Protein AF-A0AAU6SK62-F1 (afdb_monomer)

Nearest PDB structures (foldseek):
  4erc-assembly1_A  TM=6.115E-01  e=2.214E+00  Homo sapiens
  7y4b-assembly2_B  TM=3.368E-01  e=3.299E+00  Homo sapiens

Mean predicted aligned error: 12.76 Å

Sequence (145 aa):
MYTDGGQGGWSKQQGNTPIEPLIAAGCNLVIVTHLNDGSLWSRHDYPETTILEIRPQQSISRHHGTFGGVKNVLGFNRENITSWIQQGYDDTKICFEKVMKLNQSVQELSQAHQLLVSGEATAVAAEKMLEQSMSRLRSFKKLDL

Structure (mmCIF, N/CA/C/O backbone):
data_AF-A0AAU6SK62-F1
#
_entry.id   AF-A0AAU6SK62-F1
#
l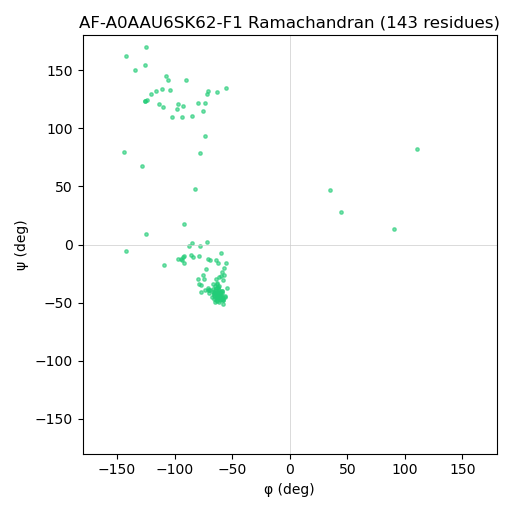oop_
_atom_site.group_PDB
_atom_site.id
_atom_site.type_symbol
_atom_site.label_atom_id
_atom_site.label_alt_id
_atom_site.label_comp_id
_atom_site.label_asym_id
_atom_site.label_entity_id
_atom_site.label_seq_id
_atom_site.pdbx_PDB_ins_code
_atom_site.Cartn_x
_atom_site.Cartn_y
_atom_site.Cartn_z
_atom_site.occupancy
_atom_site.B_iso_or_equiv
_atom_site.auth_seq_id
_atom_site.auth_comp_id
_atom_site.auth_asym_id
_atom_site.auth_atom_id
_atom_site.pdbx_PDB_model_num
ATOM 1 N N . MET A 1 1 ? 11.046 -20.944 -27.356 1.00 52.91 1 MET A N 1
ATOM 2 C CA . MET A 1 1 ? 11.832 -19.695 -27.273 1.00 52.91 1 MET A CA 1
ATOM 3 C C . MET A 1 1 ? 11.214 -18.867 -26.160 1.00 52.91 1 MET A C 1
ATOM 5 O O . MET A 1 1 ? 10.014 -18.642 -26.225 1.00 52.91 1 MET A O 1
ATOM 9 N N . TYR A 1 2 ? 11.977 -18.514 -25.126 1.00 65.69 2 TYR A N 1
ATOM 10 C CA . TYR A 1 2 ? 11.511 -17.665 -24.023 1.00 65.69 2 TYR A CA 1
ATOM 11 C C . TYR A 1 2 ? 12.100 -16.266 -24.217 1.00 65.69 2 TYR A C 1
ATOM 13 O O . TYR A 1 2 ? 13.282 -16.146 -24.533 1.00 65.69 2 TYR A O 1
ATOM 21 N N . THR A 1 3 ? 11.271 -15.236 -24.083 1.00 60.75 3 THR A N 1
ATOM 22 C CA . THR A 1 3 ? 11.662 -13.820 -24.134 1.00 60.75 3 THR A CA 1
ATOM 23 C C . THR A 1 3 ? 11.186 -13.133 -22.855 1.00 60.75 3 THR A C 1
ATOM 25 O O . THR A 1 3 ? 10.450 -13.736 -22.073 1.00 60.75 3 THR A O 1
ATOM 28 N N . ASP A 1 4 ? 11.624 -11.898 -22.634 1.00 63.44 4 ASP A N 1
ATOM 29 C CA . ASP A 1 4 ? 11.224 -11.093 -21.483 1.00 63.44 4 ASP A CA 1
ATOM 30 C C . ASP A 1 4 ? 9.692 -10.964 -21.384 1.00 63.44 4 ASP A C 1
ATOM 32 O O . ASP A 1 4 ? 9.005 -10.689 -22.375 1.00 63.44 4 ASP A O 1
ATOM 36 N N . GLY A 1 5 ? 9.164 -11.151 -20.170 1.00 57.84 5 GLY A N 1
ATOM 37 C CA . GLY A 1 5 ? 7.733 -11.110 -19.873 1.00 57.84 5 GLY A CA 1
ATOM 38 C C . GLY A 1 5 ? 7.099 -9.774 -20.253 1.00 57.84 5 GLY A C 1
ATOM 39 O O . GLY A 1 5 ? 5.964 -9.757 -20.722 1.00 57.84 5 GLY A O 1
ATOM 40 N N . GLY A 1 6 ? 7.864 -8.679 -20.184 1.00 55.25 6 GLY A N 1
ATOM 41 C CA . GLY A 1 6 ? 7.439 -7.333 -20.577 1.00 55.25 6 GLY A CA 1
ATOM 42 C C . GLY A 1 6 ? 7.074 -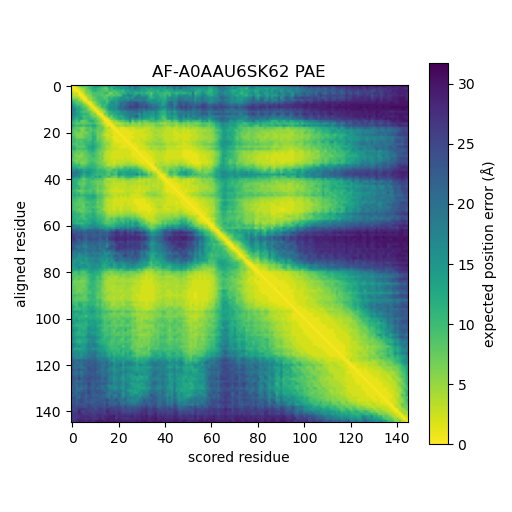7.149 -22.053 1.00 55.25 6 GLY A C 1
ATOM 43 O O . GLY A 1 6 ? 6.409 -6.173 -22.404 1.00 55.25 6 GLY A O 1
ATOM 44 N N . GLN A 1 7 ? 7.469 -8.081 -22.928 1.00 51.44 7 GLN A N 1
ATOM 45 C CA . GLN A 1 7 ? 7.151 -8.055 -24.362 1.00 51.44 7 GLN A CA 1
ATOM 46 C C . GLN A 1 7 ? 5.859 -8.816 -24.713 1.00 51.44 7 GLN A C 1
ATOM 48 O O . GLN A 1 7 ? 5.364 -8.712 -25.838 1.00 51.44 7 GLN A O 1
ATOM 53 N N . GLY A 1 8 ? 5.291 -9.570 -23.767 1.00 45.19 8 GLY A N 1
ATOM 54 C CA . GLY A 1 8 ? 4.043 -10.310 -23.941 1.00 45.19 8 GLY A CA 1
ATOM 55 C C . GLY A 1 8 ? 2.814 -9.442 -23.665 1.00 45.19 8 GLY A C 1
ATOM 56 O O . GLY A 1 8 ? 2.542 -9.088 -22.521 1.00 45.19 8 GLY A O 1
ATOM 57 N N . GLY A 1 9 ? 2.045 -9.127 -24.713 1.00 50.88 9 GLY A N 1
ATOM 58 C CA . GLY A 1 9 ? 0.745 -8.448 -24.614 1.00 50.88 9 GLY A CA 1
ATOM 59 C C . GLY A 1 9 ? 0.759 -7.012 -25.143 1.00 50.88 9 GLY A C 1
ATOM 60 O O . GLY A 1 9 ? 0.814 -6.052 -24.375 1.00 50.88 9 GLY A O 1
ATOM 61 N N . TRP A 1 10 ? 0.631 -6.866 -26.468 1.00 43.16 10 TRP A N 1
ATOM 62 C CA . TRP A 1 10 ? 0.642 -5.590 -27.207 1.00 43.16 10 TRP A CA 1
ATOM 63 C C . TRP A 1 10 ? -0.450 -4.578 -26.811 1.00 43.16 10 TRP A C 1
ATOM 65 O O . TRP A 1 10 ? -0.404 -3.439 -27.260 1.00 43.16 10 TRP A O 1
ATOM 75 N N . SER A 1 11 ? -1.415 -4.952 -25.964 1.00 50.50 11 SER A N 1
ATOM 76 C CA . SER A 1 11 ? -2.522 -4.067 -25.578 1.00 50.50 11 SER A CA 1
ATOM 77 C C . SER A 1 11 ? -2.471 -3.552 -24.135 1.00 50.50 11 SER A C 1
ATOM 79 O O . SER A 1 11 ? -3.179 -2.588 -23.856 1.00 50.50 11 SER A O 1
ATOM 81 N N . LYS A 1 12 ? -1.702 -4.161 -23.213 1.00 52.41 12 LYS A N 1
ATOM 82 C CA . LYS A 1 12 ? -1.749 -3.778 -21.780 1.00 52.41 12 LYS A CA 1
ATOM 83 C C . LYS A 1 12 ? -0.420 -3.790 -21.007 1.00 52.41 12 LYS A C 1
ATOM 85 O O . LYS A 1 12 ? -0.428 -3.382 -19.854 1.00 52.41 12 LYS A O 1
ATOM 90 N N . GLN A 1 13 ? 0.710 -4.244 -21.570 1.00 52.12 13 GLN A N 1
ATOM 91 C CA . GLN A 1 13 ? 1.980 -4.410 -20.820 1.00 52.12 13 GLN A CA 1
ATOM 92 C C . GLN A 1 13 ? 1.827 -5.077 -19.428 1.00 52.12 13 GLN A C 1
ATOM 94 O O . GLN A 1 13 ? 2.650 -4.866 -18.537 1.00 52.12 13 GLN A O 1
ATOM 99 N N . GLN A 1 14 ? 0.811 -5.933 -19.234 1.00 51.59 14 GLN A N 1
ATOM 100 C CA . GLN A 1 14 ? 0.634 -6.730 -18.008 1.00 51.59 14 GLN A CA 1
ATOM 101 C C . GLN A 1 14 ? 1.858 -7.616 -17.718 1.00 51.59 14 GLN A C 1
ATOM 103 O O . GLN A 1 14 ? 2.094 -7.993 -16.575 1.00 51.59 14 GLN A O 1
ATOM 108 N N . GLY A 1 15 ? 2.689 -7.878 -18.731 1.00 52.06 15 GLY A N 1
ATOM 109 C CA . GLY A 1 15 ? 3.983 -8.534 -18.590 1.00 52.06 15 GLY A CA 1
ATOM 110 C C . GLY A 1 15 ? 4.974 -7.858 -17.632 1.00 52.06 15 GLY A C 1
ATOM 111 O O . GLY A 1 15 ? 5.801 -8.550 -17.048 1.00 52.06 15 GLY A O 1
ATOM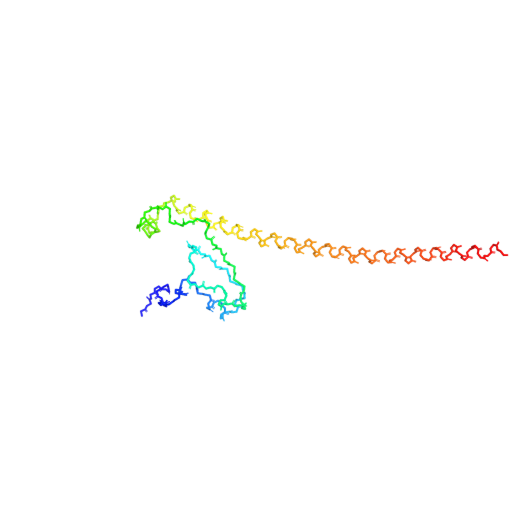 112 N N . ASN A 1 16 ? 4.872 -6.538 -17.420 1.00 64.19 16 ASN A N 1
ATOM 113 C CA . ASN A 1 16 ? 5.733 -5.784 -16.492 1.00 64.19 16 ASN A CA 1
ATOM 114 C C . ASN A 1 16 ? 5.142 -5.648 -15.080 1.00 64.19 16 ASN A C 1
ATOM 116 O O . ASN A 1 16 ? 5.818 -5.189 -14.160 1.00 64.19 16 ASN A O 1
ATOM 120 N N . THR A 1 17 ? 3.873 -6.006 -14.890 1.00 68.69 17 THR A N 1
ATOM 121 C CA . THR A 1 17 ? 3.217 -5.987 -13.578 1.00 68.69 17 THR A CA 1
ATOM 122 C C . THR A 1 17 ? 2.258 -7.177 -13.494 1.00 68.69 17 THR A C 1
ATOM 124 O O . THR A 1 17 ? 1.057 -7.021 -13.724 1.00 68.69 17 THR A O 1
ATOM 127 N N . PRO A 1 18 ? 2.774 -8.389 -13.210 1.00 73.56 18 PRO A N 1
ATOM 128 C CA . PRO A 1 18 ? 1.984 -9.614 -13.242 1.00 73.56 18 PRO A CA 1
ATOM 129 C C . PRO A 1 18 ? 1.123 -9.741 -11.976 1.00 73.56 18 PRO A C 1
ATOM 131 O O . PRO A 1 18 ? 1.454 -10.476 -11.049 1.00 73.56 18 PRO A O 1
ATOM 134 N N . ILE A 1 19 ? 0.007 -9.015 -11.934 1.00 83.00 19 ILE A N 1
ATOM 135 C CA . ILE A 1 19 ? -0.941 -9.038 -10.807 1.00 83.00 19 ILE A CA 1
ATOM 136 C C . ILE A 1 19 ? -1.805 -10.302 -10.849 1.00 83.00 19 ILE A C 1
ATOM 138 O O . ILE A 1 19 ? -2.015 -10.938 -9.819 1.00 83.00 19 ILE A O 1
ATOM 142 N N . GLU A 1 20 ? -2.257 -10.706 -12.039 1.00 84.25 20 GLU A N 1
ATOM 143 C CA . GLU A 1 20 ? -3.145 -11.864 -12.220 1.00 84.25 20 GLU A CA 1
ATOM 144 C C . GLU A 1 20 ? -2.576 -13.171 -11.632 1.00 84.25 20 GLU A C 1
ATOM 146 O O . GLU A 1 20 ? -3.313 -13.851 -10.916 1.00 84.25 20 GLU A O 1
ATOM 151 N N . PRO A 1 21 ? -1.285 -13.525 -11.819 1.00 86.06 21 PRO A N 1
ATOM 152 C CA . PRO A 1 21 ? -0.720 -14.719 -11.191 1.00 86.06 21 PRO A CA 1
ATOM 153 C C . PRO A 1 21 ? -0.699 -14.664 -9.659 1.00 86.06 21 PRO A C 1
ATOM 155 O O . PRO A 1 21 ? -0.863 -15.697 -9.016 1.00 86.06 21 PRO A O 1
ATOM 158 N N . LEU A 1 22 ? -0.517 -13.478 -9.063 1.00 87.00 22 LEU A N 1
ATOM 159 C CA . LEU A 1 22 ? -0.535 -13.310 -7.605 1.00 87.00 22 LEU A CA 1
ATOM 160 C C . LEU A 1 22 ? -1.951 -13.496 -7.050 1.00 87.00 22 LEU A C 1
ATOM 162 O O . LEU A 1 22 ? 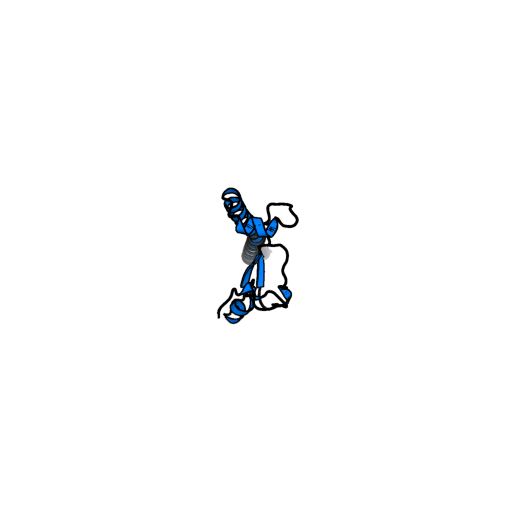-2.138 -14.182 -6.048 1.00 87.00 22 LEU A O 1
ATOM 166 N N . ILE A 1 23 ? -2.957 -12.953 -7.739 1.00 87.38 23 ILE A N 1
ATOM 167 C CA . ILE A 1 23 ? -4.367 -13.160 -7.385 1.00 87.38 23 ILE A CA 1
ATOM 168 C C . ILE A 1 23 ? -4.734 -14.642 -7.519 1.00 87.38 23 ILE A C 1
ATOM 170 O O . ILE A 1 23 ? -5.339 -15.211 -6.613 1.00 87.38 23 ILE A O 1
ATOM 174 N N . ALA A 1 24 ? -4.315 -15.299 -8.606 1.00 87.81 24 ALA A N 1
ATOM 175 C CA . ALA A 1 24 ? -4.539 -16.731 -8.809 1.00 87.81 24 ALA A CA 1
ATOM 176 C C . ALA A 1 24 ? -3.862 -17.600 -7.731 1.00 87.81 24 ALA A C 1
ATOM 178 O O . ALA A 1 24 ? -4.364 -18.674 -7.406 1.00 87.81 24 ALA A O 1
ATOM 179 N N . ALA A 1 25 ? -2.759 -17.126 -7.144 1.00 89.75 25 ALA A N 1
ATOM 180 C CA . ALA A 1 25 ? -2.096 -17.759 -6.004 1.00 89.75 25 ALA A CA 1
ATOM 181 C C . ALA A 1 25 ? -2.793 -17.496 -4.650 1.00 89.75 25 ALA A C 1
ATOM 183 O O . ALA A 1 25 ? -2.343 -18.007 -3.625 1.00 89.75 25 ALA A O 1
ATOM 184 N N . GLY A 1 26 ? -3.885 -16.725 -4.627 1.00 90.12 26 GLY A N 1
ATOM 185 C CA . GLY A 1 26 ? -4.666 -16.421 -3.427 1.00 90.12 26 GLY A CA 1
ATOM 186 C C . GLY A 1 26 ? -4.228 -15.159 -2.677 1.00 90.12 26 GLY A C 1
ATOM 187 O O . GLY A 1 26 ? -4.651 -14.956 -1.539 1.00 90.12 26 GLY A O 1
ATOM 188 N N . CYS A 1 27 ? -3.390 -14.302 -3.271 1.00 88.75 27 CYS A N 1
ATOM 189 C CA . CYS A 1 27 ? -3.025 -13.026 -2.658 1.00 88.75 27 CYS A CA 1
ATOM 190 C C . CYS A 1 27 ? -4.192 -12.028 -2.736 1.00 88.75 27 CYS A C 1
ATOM 192 O O . CYS A 1 27 ? -4.636 -11.667 -3.822 1.00 88.75 27 CYS A O 1
ATOM 194 N N . ASN A 1 28 ? -4.644 -11.534 -1.580 1.00 90.38 28 ASN A N 1
ATOM 195 C CA . ASN A 1 28 ? -5.669 -10.488 -1.464 1.00 90.38 28 ASN A CA 1
ATOM 196 C C . ASN A 1 28 ? -5.084 -9.074 -1.273 1.00 90.38 28 ASN A C 1
ATOM 198 O O . ASN A 1 28 ? -5.809 -8.086 -1.392 1.00 90.38 28 ASN A O 1
ATOM 202 N N . LEU A 1 29 ? -3.784 -8.981 -0.979 1.00 91.00 29 LEU A N 1
ATOM 203 C CA . LEU A 1 29 ? -3.004 -7.751 -0.891 1.00 91.00 29 LEU A CA 1
ATOM 204 C C . LEU A 1 29 ? -1.815 -7.849 -1.848 1.00 91.00 29 LEU A C 1
ATOM 206 O O . LEU A 1 29 ? -1.006 -8.771 -1.745 1.00 91.00 29 LEU A O 1
ATOM 210 N N . VAL A 1 30 ? -1.690 -6.874 -2.744 1.00 91.31 30 VAL A N 1
ATOM 211 C CA . VAL A 1 30 ? -0.575 -6.765 -3.689 1.00 91.31 30 VAL A CA 1
ATOM 212 C C . VAL A 1 30 ? 0.055 -5.384 -3.551 1.00 91.31 30 VAL A C 1
ATOM 214 O O . VAL A 1 30 ? -0.617 -4.363 -3.692 1.00 91.31 30 VAL A O 1
ATOM 217 N N . ILE A 1 31 ? 1.357 -5.346 -3.270 1.00 90.81 31 ILE A N 1
ATOM 218 C CA . ILE A 1 31 ? 2.138 -4.106 -3.237 1.00 90.81 31 ILE A CA 1
ATOM 219 C C . ILE A 1 31 ? 2.841 -3.973 -4.583 1.00 90.81 31 ILE A C 1
ATOM 221 O O . ILE A 1 31 ? 3.613 -4.852 -4.965 1.00 90.81 31 ILE A O 1
ATOM 225 N N . VAL A 1 32 ? 2.576 -2.884 -5.299 1.00 89.75 32 VAL A N 1
ATOM 226 C CA . VAL A 1 32 ? 3.161 -2.624 -6.614 1.00 89.75 32 VAL A CA 1
ATOM 227 C C . VAL A 1 32 ? 4.086 -1.422 -6.540 1.00 89.75 32 VAL A C 1
ATOM 229 O O . VAL A 1 32 ? 3.649 -0.318 -6.228 1.00 89.75 32 VAL A O 1
ATOM 232 N N . THR A 1 33 ? 5.358 -1.623 -6.876 1.00 88.06 33 THR A N 1
ATOM 233 C CA . THR A 1 33 ? 6.334 -0.535 -7.001 1.00 88.06 33 THR A CA 1
ATOM 234 C C . THR A 1 33 ? 6.477 -0.137 -8.461 1.00 88.06 33 THR A C 1
ATOM 236 O O . THR A 1 33 ? 6.923 -0.930 -9.290 1.00 88.06 33 THR A O 1
ATOM 239 N N . HIS A 1 34 ? 6.118 1.103 -8.776 1.00 85.38 34 HIS A N 1
ATOM 240 C CA . HIS A 1 34 ? 6.247 1.659 -10.115 1.00 85.38 34 HIS A CA 1
ATOM 241 C C . HIS A 1 34 ? 7.606 2.341 -10.294 1.00 85.38 34 HIS A C 1
ATOM 243 O O . HIS A 1 34 ? 8.103 3.026 -9.403 1.00 85.38 34 HIS A O 1
ATOM 249 N N . LEU A 1 35 ? 8.201 2.189 -11.477 1.00 79.81 35 LEU A N 1
ATOM 250 C CA . LEU A 1 35 ? 9.452 2.866 -11.850 1.00 79.81 35 LEU A CA 1
ATOM 251 C C . LEU A 1 35 ? 9.209 4.183 -12.609 1.00 79.81 35 LEU A C 1
ATOM 253 O O . LEU A 1 35 ? 10.114 4.995 -12.795 1.00 79.81 35 LEU A O 1
ATOM 257 N N . ASN A 1 36 ? 7.975 4.414 -13.047 1.00 75.31 36 ASN A N 1
ATOM 258 C CA . ASN A 1 36 ? 7.502 5.638 -13.678 1.00 75.31 36 ASN A CA 1
ATOM 259 C C . ASN A 1 36 ? 6.072 5.939 -13.199 1.00 75.31 36 ASN A C 1
ATOM 261 O O . ASN A 1 36 ? 5.384 5.065 -12.685 1.00 75.31 36 ASN A O 1
ATOM 265 N N . ASP A 1 37 ? 5.608 7.176 -13.366 1.00 68.69 37 ASP A N 1
ATOM 266 C CA . ASP A 1 37 ? 4.241 7.537 -12.957 1.00 68.69 37 ASP A CA 1
ATOM 267 C C . ASP A 1 37 ? 3.165 7.085 -13.974 1.00 68.69 37 ASP A C 1
ATOM 269 O O . ASP A 1 37 ? 1.964 7.085 -13.709 1.00 68.69 37 ASP A O 1
ATOM 273 N N . GLY A 1 38 ? 3.583 6.625 -15.155 1.00 65.75 38 GLY A N 1
ATOM 274 C CA . GLY A 1 38 ? 2.680 6.021 -16.129 1.00 65.75 38 GLY A CA 1
ATOM 275 C C . GLY A 1 38 ? 2.370 4.567 -15.777 1.00 65.75 38 GLY A C 1
ATOM 276 O O . GLY A 1 38 ? 3.273 3.742 -15.749 1.00 65.75 38 GLY A O 1
ATOM 277 N N . SER A 1 39 ? 1.094 4.226 -15.591 1.00 67.44 39 SER A N 1
ATOM 278 C CA . SER A 1 39 ? 0.642 2.829 -15.575 1.00 67.44 39 SER A CA 1
ATOM 279 C C . SER A 1 39 ? -0.306 2.580 -16.743 1.00 67.44 39 SER A C 1
ATOM 281 O O . SER A 1 39 ? -1.229 3.360 -16.964 1.00 67.44 39 SER A O 1
ATOM 283 N N . LEU A 1 40 ? -0.079 1.495 -17.489 1.00 70.19 40 LEU A N 1
ATOM 284 C CA . LEU A 1 40 ? -0.948 1.051 -18.589 1.00 70.19 40 LEU A CA 1
ATOM 285 C C . LEU A 1 40 ? -2.092 0.136 -18.116 1.00 70.19 40 LEU A C 1
ATOM 287 O O . LEU A 1 40 ? -2.915 -0.291 -18.924 1.00 70.19 40 LEU A O 1
ATOM 291 N N . TRP A 1 41 ? -2.151 -0.153 -16.815 1.00 78.31 41 TRP A N 1
ATOM 292 C CA . TRP A 1 41 ? -3.209 -0.925 -16.169 1.00 78.31 41 TRP A CA 1
ATOM 293 C C . TRP A 1 41 ? -3.810 -0.130 -15.004 1.00 78.31 41 TRP A C 1
ATOM 295 O O . TRP A 1 41 ? -3.153 0.742 -14.422 1.00 78.31 41 TRP A O 1
ATOM 305 N N . SER A 1 42 ? -5.065 -0.431 -14.668 1.00 82.06 42 SER A N 1
ATOM 306 C CA . SER A 1 42 ? -5.802 0.233 -13.595 1.00 82.06 42 SER A CA 1
ATOM 307 C C . SER A 1 42 ? -6.017 -0.727 -12.434 1.00 82.06 42 SER A C 1
ATOM 309 O O . SER A 1 42 ? -6.490 -1.843 -12.630 1.00 82.06 42 SER A O 1
ATOM 311 N N . ARG A 1 43 ? -5.768 -0.282 -11.196 1.00 84.25 43 ARG A N 1
ATOM 312 C CA . ARG A 1 43 ? -6.137 -1.064 -10.002 1.00 84.25 43 ARG A CA 1
ATOM 313 C C . ARG A 1 43 ? -7.632 -1.374 -9.912 1.00 84.25 43 ARG A C 1
ATOM 315 O O . ARG A 1 43 ? -8.011 -2.348 -9.279 1.00 84.25 43 ARG A O 1
ATOM 322 N N . HIS A 1 44 ? -8.473 -0.570 -10.566 1.00 85.88 44 HIS A N 1
ATOM 323 C CA . HIS A 1 44 ? -9.921 -0.785 -10.606 1.00 85.88 44 HIS A CA 1
ATOM 324 C C . HIS A 1 44 ? -10.313 -2.017 -11.433 1.00 85.88 44 HIS A C 1
ATOM 326 O O . HIS A 1 44 ? -11.444 -2.475 -11.317 1.00 85.88 44 HIS A O 1
ATOM 332 N N . ASP A 1 45 ? -9.384 -2.573 -12.218 1.00 86.62 45 ASP A N 1
ATOM 333 C CA . ASP A 1 45 ? -9.585 -3.840 -12.925 1.00 86.62 45 ASP A CA 1
ATOM 334 C C . ASP A 1 45 ? -9.596 -5.043 -11.950 1.00 86.62 45 ASP A C 1
ATOM 336 O O . ASP A 1 45 ? -10.022 -6.132 -12.329 1.00 86.62 45 ASP A O 1
ATOM 340 N N . TYR A 1 46 ? -9.177 -4.850 -10.688 1.00 87.94 46 TYR A N 1
ATOM 341 C CA . TYR A 1 46 ? -9.086 -5.886 -9.649 1.00 87.94 46 TYR A CA 1
ATOM 342 C C . TYR A 1 46 ? -9.814 -5.466 -8.350 1.00 87.94 46 TYR A C 1
ATOM 344 O O . TYR A 1 46 ? -9.171 -5.242 -7.324 1.00 87.94 46 TYR A O 1
ATOM 352 N N . PRO A 1 47 ? -11.155 -5.345 -8.357 1.00 86.88 47 PRO A N 1
ATOM 353 C CA . PRO A 1 47 ? -11.920 -4.791 -7.232 1.00 86.88 47 PRO A CA 1
ATOM 354 C C . PRO A 1 47 ? -11.836 -5.621 -5.941 1.00 86.88 47 PRO A C 1
ATOM 356 O O . PRO A 1 47 ? -11.891 -5.063 -4.850 1.00 86.88 47 PRO A O 1
ATOM 359 N N . GLU A 1 48 ? -11.651 -6.937 -6.059 1.00 88.88 48 GLU A N 1
ATOM 360 C CA . GLU A 1 48 ? -11.568 -7.868 -4.922 1.00 88.88 48 GLU A CA 1
ATOM 361 C C . GLU A 1 48 ? -10.156 -7.959 -4.312 1.00 88.88 48 GLU A C 1
ATOM 363 O O . GLU A 1 48 ? -9.907 -8.751 -3.405 1.00 88.88 48 GLU A O 1
ATOM 368 N N . THR A 1 49 ? -9.189 -7.192 -4.827 1.00 89.62 49 THR A N 1
ATOM 369 C CA . THR A 1 49 ? -7.794 -7.208 -4.368 1.00 89.62 49 THR A CA 1
ATOM 370 C C . THR A 1 49 ? -7.395 -5.829 -3.866 1.00 89.62 49 THR A C 1
ATOM 372 O O . THR A 1 49 ? -7.541 -4.822 -4.554 1.00 89.62 49 THR A O 1
ATOM 375 N N . THR A 1 50 ? -6.828 -5.773 -2.663 1.00 91.06 50 THR A N 1
ATOM 376 C CA . THR A 1 50 ? -6.233 -4.537 -2.155 1.00 91.06 50 THR A CA 1
ATOM 377 C C . THR A 1 50 ? -4.898 -4.318 -2.852 1.00 91.06 50 THR A C 1
ATOM 379 O O . THR A 1 50 ? -3.961 -5.094 -2.677 1.00 91.06 50 THR A O 1
ATOM 382 N N . ILE A 1 51 ? -4.803 -3.251 -3.639 1.00 90.94 51 ILE A N 1
ATOM 383 C CA . ILE A 1 51 ? -3.582 -2.893 -4.362 1.00 90.94 51 ILE A CA 1
ATOM 384 C C . ILE A 1 51 ? -2.992 -1.629 -3.740 1.00 90.94 51 ILE A C 1
ATOM 386 O O . ILE A 1 51 ? -3.622 -0.570 -3.753 1.00 90.94 51 ILE A O 1
ATOM 390 N N . LEU A 1 52 ? -1.774 -1.743 -3.206 1.00 90.00 52 LEU A N 1
ATOM 391 C CA . LEU A 1 52 ? -1.000 -0.623 -2.673 1.00 90.00 52 LEU A CA 1
ATOM 392 C C . LEU A 1 52 ? 0.076 -0.216 -3.684 1.00 90.00 52 LEU A C 1
ATOM 394 O O . LEU A 1 52 ? 1.047 -0.940 -3.890 1.00 90.00 52 LEU A O 1
ATOM 398 N N . GLU A 1 53 ? -0.093 0.950 -4.301 1.00 89.12 53 GLU A N 1
ATOM 399 C CA . GLU A 1 53 ? 0.834 1.473 -5.309 1.00 89.12 53 GLU A CA 1
ATOM 400 C C . GLU A 1 53 ? 1.895 2.378 -4.654 1.00 89.12 53 GLU A C 1
ATOM 402 O O . GLU A 1 53 ? 1.574 3.421 -4.081 1.00 89.12 53 GLU A O 1
ATOM 407 N N . ILE A 1 54 ? 3.172 2.008 -4.766 1.00 89.62 54 ILE A N 1
ATOM 408 C CA . ILE A 1 54 ? 4.315 2.881 -4.474 1.00 89.62 54 ILE A CA 1
ATOM 409 C C . ILE A 1 54 ? 4.721 3.529 -5.794 1.00 89.62 54 ILE A C 1
ATOM 411 O O . ILE A 1 54 ? 5.224 2.861 -6.700 1.00 89.62 54 ILE A O 1
ATOM 415 N N . ARG A 1 55 ? 4.466 4.832 -5.914 1.00 87.38 55 ARG A N 1
ATOM 416 C CA . ARG A 1 55 ? 4.755 5.613 -7.119 1.00 87.38 55 ARG A CA 1
ATOM 417 C C . ARG A 1 55 ? 5.966 6.510 -6.902 1.00 87.38 55 ARG A C 1
ATOM 419 O O . ARG A 1 55 ? 6.106 7.064 -5.811 1.00 87.38 55 ARG A O 1
ATOM 426 N N . PRO A 1 56 ? 6.821 6.670 -7.921 1.00 86.12 56 PRO A N 1
ATOM 427 C CA . PRO A 1 56 ? 8.026 7.454 -7.772 1.00 86.12 56 PRO A CA 1
ATOM 428 C C . PRO A 1 56 ? 7.682 8.941 -7.697 1.00 86.12 56 PRO A C 1
ATOM 430 O O . PRO A 1 56 ? 6.995 9.461 -8.575 1.00 86.12 56 PRO A O 1
ATOM 433 N N . GLN A 1 57 ? 8.189 9.656 -6.692 1.00 84.62 57 GLN A N 1
ATOM 434 C CA . GLN A 1 57 ? 7.963 11.107 -6.597 1.00 84.62 57 GLN A CA 1
ATOM 435 C C . GLN A 1 57 ? 8.754 11.909 -7.630 1.00 84.62 57 GLN A C 1
ATOM 437 O O . GLN A 1 57 ? 8.424 13.056 -7.928 1.00 84.62 57 GLN A O 1
ATOM 442 N N . GLN A 1 58 ? 9.823 11.323 -8.164 1.00 81.62 58 GLN A N 1
ATOM 443 C CA . GLN A 1 58 ? 10.679 11.942 -9.165 1.00 81.62 58 GLN A CA 1
ATOM 444 C C . GLN A 1 58 ? 10.970 10.958 -10.292 1.00 81.62 58 GLN A C 1
ATOM 446 O O . GLN A 1 58 ? 11.054 9.748 -10.087 1.00 81.62 58 GLN A O 1
ATOM 451 N N . SER A 1 59 ? 11.182 11.466 -11.502 1.00 79.00 59 SER A N 1
ATOM 452 C CA . SER A 1 59 ? 11.565 10.604 -12.618 1.00 79.00 59 SER A CA 1
ATOM 453 C C . SER A 1 59 ? 12.925 9.948 -12.362 1.00 79.00 59 SER A C 1
ATOM 455 O O . SER A 1 59 ? 13.907 10.631 -12.064 1.00 79.00 59 SER A O 1
ATOM 457 N N . ILE A 1 60 ? 13.005 8.629 -12.557 1.00 73.75 60 ILE A N 1
ATOM 458 C CA . ILE A 1 60 ? 14.267 7.867 -12.538 1.00 73.75 60 ILE A CA 1
ATOM 459 C C . ILE A 1 60 ? 15.231 8.385 -13.621 1.00 73.75 60 ILE A C 1
ATOM 461 O O . ILE A 1 60 ? 16.454 8.333 -13.463 1.00 73.75 60 ILE A O 1
ATOM 465 N N . SER A 1 61 ? 14.693 8.960 -14.703 1.00 67.81 61 SER A N 1
ATOM 466 C CA . SER A 1 61 ? 15.472 9.603 -15.761 1.00 67.81 61 SER A CA 1
ATOM 467 C C . SER A 1 61 ? 16.034 10.943 -15.284 1.00 67.81 61 SER A C 1
ATOM 469 O O . SER A 1 61 ? 15.391 11.980 -15.408 1.00 67.81 61 SER A O 1
ATOM 471 N N . ARG A 1 62 ? 17.271 10.933 -14.778 1.00 67.12 62 ARG A N 1
ATOM 472 C CA . ARG A 1 62 ? 17.967 12.132 -14.268 1.00 67.12 62 ARG A CA 1
ATOM 473 C C . ARG A 1 62 ? 18.429 13.136 -15.342 1.00 67.12 62 ARG A C 1
ATOM 475 O O . ARG A 1 62 ? 19.069 14.119 -15.000 1.00 67.12 62 ARG A O 1
ATOM 482 N N . HIS A 1 63 ? 18.152 12.905 -16.629 1.00 55.53 63 HIS A N 1
ATOM 483 C CA . HIS A 1 63 ? 18.626 13.769 -17.719 1.00 55.53 63 HIS A CA 1
ATOM 484 C C . HIS A 1 63 ? 17.469 14.260 -18.596 1.00 55.53 63 HIS A C 1
ATOM 486 O O . HIS A 1 63 ? 16.744 13.460 -19.186 1.00 55.53 63 HIS A O 1
ATOM 492 N N . HIS A 1 64 ? 17.341 15.582 -18.733 1.00 50.00 64 HIS A N 1
ATOM 493 C CA . HIS A 1 64 ? 16.301 16.276 -19.507 1.00 50.00 64 HIS A CA 1
ATOM 494 C C . HIS A 1 64 ? 16.621 16.360 -21.012 1.00 50.00 64 HIS A C 1
ATOM 496 O O . HIS A 1 64 ? 16.562 17.424 -21.618 1.00 50.00 64 HIS A O 1
ATOM 502 N N . GLY A 1 65 ? 17.021 15.241 -21.621 1.00 48.41 65 GLY A N 1
ATOM 503 C CA . GLY A 1 65 ? 17.216 15.148 -23.072 1.00 48.41 65 GLY A CA 1
ATOM 504 C C . GLY A 1 65 ? 16.105 14.328 -23.722 1.00 48.41 65 GLY A C 1
ATOM 505 O O . GLY A 1 65 ? 15.688 13.319 -23.157 1.00 48.41 65 GLY A O 1
ATOM 506 N N . THR A 1 66 ? 15.688 14.695 -24.934 1.00 49.25 66 THR A N 1
ATOM 507 C CA . THR A 1 66 ? 14.670 13.999 -25.754 1.00 49.25 66 THR A CA 1
ATOM 508 C C . THR A 1 66 ? 14.964 12.511 -26.015 1.00 49.25 66 THR A C 1
ATOM 510 O O . THR A 1 66 ? 14.056 11.763 -26.355 1.00 49.25 66 THR A O 1
ATOM 513 N N . PHE A 1 67 ? 16.203 12.058 -25.780 1.00 47.47 67 PHE A N 1
ATOM 514 C CA . PHE A 1 67 ? 16.650 10.654 -25.837 1.00 47.47 67 PHE A CA 1
ATOM 515 C C . PHE A 1 67 ? 17.322 10.159 -24.533 1.00 47.47 67 PHE A C 1
ATOM 517 O O . PHE A 1 67 ? 17.928 9.087 -24.500 1.00 47.47 67 PHE A O 1
ATOM 524 N N . GLY A 1 68 ? 17.268 10.942 -23.450 1.00 45.53 68 GLY A N 1
ATOM 525 C CA . GLY A 1 68 ? 18.069 10.729 -22.237 1.00 45.53 68 GLY A CA 1
ATOM 526 C C . GLY A 1 68 ? 17.535 9.657 -21.285 1.00 45.53 68 GLY A C 1
ATOM 527 O O . GLY A 1 68 ? 18.326 9.003 -20.610 1.00 45.53 68 GLY A O 1
ATOM 528 N N . GLY A 1 69 ? 16.218 9.436 -21.248 1.00 50.88 69 GLY A N 1
ATOM 529 C CA . GLY A 1 69 ? 15.601 8.554 -20.251 1.00 50.88 69 GLY A CA 1
ATOM 530 C C . GLY A 1 69 ? 15.978 7.078 -20.390 1.00 50.88 69 GLY A C 1
ATOM 531 O O . GLY A 1 69 ? 16.304 6.428 -19.402 1.00 50.88 69 GLY A O 1
ATOM 532 N N . VAL A 1 70 ? 16.043 6.568 -21.622 1.00 52.09 70 VAL A N 1
ATOM 533 C CA . VAL A 1 70 ? 16.402 5.162 -21.895 1.00 52.09 70 VAL A CA 1
ATOM 534 C C . VAL A 1 70 ? 17.918 4.941 -21.798 1.00 52.09 70 VAL A C 1
ATOM 536 O O . VAL A 1 70 ? 18.380 3.901 -21.335 1.00 52.09 70 VAL A O 1
ATOM 539 N N . LYS A 1 71 ? 18.713 5.948 -22.185 1.00 49.44 71 LYS A N 1
ATOM 540 C CA . LYS A 1 71 ? 20.180 5.866 -22.207 1.00 49.44 71 LYS A CA 1
ATOM 541 C C . LYS A 1 71 ? 20.796 5.930 -20.802 1.00 49.44 71 LYS A C 1
ATOM 543 O O . LYS A 1 71 ? 21.837 5.324 -20.575 1.00 49.44 71 LYS A O 1
ATOM 548 N N . ASN A 1 72 ? 20.145 6.615 -19.855 1.00 51.78 72 ASN A N 1
ATOM 549 C CA . ASN A 1 72 ? 20.632 6.721 -18.474 1.00 51.78 72 ASN A CA 1
ATOM 550 C C . ASN A 1 72 ? 20.381 5.465 -17.635 1.00 51.78 72 ASN A C 1
ATOM 552 O O . ASN A 1 72 ? 21.224 5.124 -16.810 1.00 51.78 72 ASN A O 1
ATOM 556 N N . VAL A 1 73 ? 19.264 4.763 -17.856 1.00 56.12 73 VAL A N 1
ATOM 557 C CA . VAL A 1 73 ? 18.971 3.494 -17.163 1.00 56.12 73 VAL A CA 1
ATOM 558 C C . VAL A 1 73 ? 20.008 2.424 -17.528 1.00 56.12 73 VAL A C 1
ATOM 560 O O . VAL A 1 73 ? 20.414 1.642 -16.678 1.00 56.12 73 VAL A O 1
ATOM 563 N N . LEU A 1 74 ? 20.514 2.450 -18.764 1.00 57.69 74 LEU A N 1
ATOM 564 C CA . LEU A 1 74 ? 21.554 1.535 -19.249 1.00 57.69 74 LEU A CA 1
ATOM 565 C C . LEU A 1 74 ? 22.989 1.998 -18.937 1.00 57.69 74 LEU A C 1
ATOM 567 O O . LEU A 1 74 ? 23.935 1.250 -19.165 1.00 57.69 74 LEU A O 1
ATOM 571 N N . GLY A 1 75 ? 23.166 3.226 -18.440 1.00 62.00 75 GLY A N 1
ATOM 572 C CA . GLY A 1 75 ? 24.481 3.832 -18.219 1.00 62.00 75 GLY A CA 1
ATOM 573 C C . GLY A 1 75 ? 25.154 3.463 -16.894 1.00 62.00 75 GLY A C 1
ATOM 574 O O . GLY A 1 75 ? 26.322 3.797 -16.731 1.00 62.00 75 GLY A O 1
ATOM 575 N N . PHE A 1 76 ? 24.433 2.820 -15.957 1.00 61.69 76 PHE A N 1
ATOM 576 C CA . PHE A 1 76 ? 24.910 2.365 -14.634 1.00 61.69 76 PHE A CA 1
ATOM 577 C C . PHE A 1 76 ? 25.938 3.293 -13.966 1.00 61.69 76 PHE A C 1
ATOM 579 O O . PHE A 1 76 ? 26.967 2.844 -13.459 1.00 61.69 76 PHE A O 1
ATOM 586 N N . ASN A 1 77 ? 25.675 4.602 -13.955 1.00 67.88 77 ASN A N 1
ATOM 587 C CA . ASN A 1 77 ? 26.573 5.518 -13.269 1.00 67.88 77 ASN A CA 1
ATOM 588 C C . ASN A 1 77 ? 26.447 5.333 -11.746 1.00 67.88 77 ASN A C 1
ATOM 590 O O . ASN A 1 77 ? 25.331 5.314 -11.221 1.00 67.88 77 ASN A O 1
ATOM 594 N N . ARG A 1 78 ? 27.570 5.208 -11.030 1.00 71.00 78 ARG A N 1
ATOM 595 C CA . ARG A 1 78 ? 27.594 4.870 -9.597 1.00 71.00 78 ARG A CA 1
ATOM 596 C C . ARG A 1 78 ? 26.821 5.887 -8.756 1.00 71.00 78 ARG A C 1
ATOM 598 O O . ARG A 1 78 ? 26.079 5.485 -7.863 1.00 71.00 78 ARG A O 1
ATOM 605 N N . GLU A 1 79 ? 26.929 7.177 -9.068 1.00 71.00 79 GLU A N 1
ATOM 606 C CA . GLU A 1 79 ? 26.205 8.231 -8.347 1.00 71.00 79 GLU A CA 1
ATOM 607 C C . GLU A 1 79 ? 24.685 8.133 -8.569 1.00 71.00 79 GLU A C 1
ATOM 609 O O . GLU A 1 79 ? 23.899 8.368 -7.650 1.00 71.00 79 GLU A O 1
ATOM 614 N N . ASN A 1 80 ? 24.258 7.704 -9.763 1.00 76.44 80 ASN A N 1
ATOM 615 C CA . ASN A 1 80 ? 22.841 7.524 -10.078 1.00 76.44 80 ASN A CA 1
ATOM 616 C C . ASN A 1 80 ? 22.247 6.317 -9.342 1.00 76.44 80 ASN A C 1
ATOM 618 O O . ASN A 1 80 ? 21.135 6.431 -8.829 1.00 76.44 80 ASN A O 1
ATOM 622 N N . ILE A 1 81 ? 22.994 5.211 -9.224 1.00 80.56 81 ILE A N 1
ATOM 623 C CA . ILE A 1 81 ? 22.550 3.991 -8.527 1.00 80.56 81 ILE A CA 1
ATOM 624 C C . ILE A 1 81 ? 22.197 4.296 -7.070 1.00 80.56 81 ILE A C 1
ATOM 626 O O . ILE A 1 81 ? 21.089 3.985 -6.634 1.00 80.56 81 ILE A O 1
ATOM 630 N N . THR A 1 82 ? 23.091 4.960 -6.332 1.00 85.62 82 THR A N 1
ATOM 631 C CA . THR A 1 82 ? 22.825 5.341 -4.936 1.00 85.62 82 THR A CA 1
ATOM 632 C C . THR A 1 82 ? 21.607 6.260 -4.839 1.00 85.62 82 THR A C 1
ATOM 634 O O . THR A 1 82 ? 20.762 6.070 -3.966 1.00 85.62 82 THR A O 1
ATOM 637 N N . SER A 1 83 ? 21.463 7.210 -5.772 1.00 85.81 83 SER A N 1
ATOM 638 C CA . SER A 1 83 ? 20.304 8.110 -5.798 1.00 85.81 83 SER A CA 1
ATOM 639 C C . SER A 1 83 ? 18.980 7.380 -6.062 1.00 85.81 83 SER A C 1
ATOM 641 O O . SE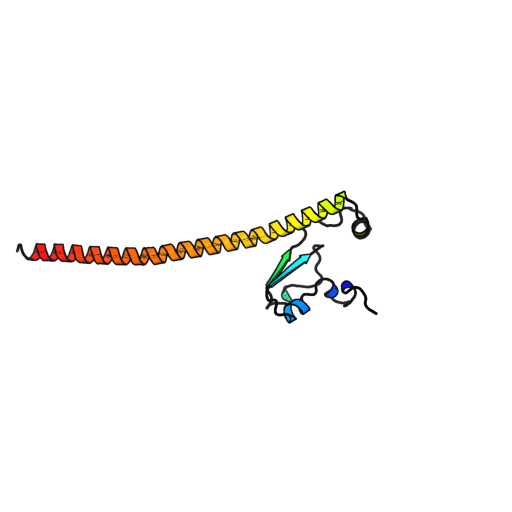R A 1 83 ? 17.955 7.763 -5.507 1.00 85.81 83 SER A O 1
ATOM 643 N N . TRP A 1 84 ? 18.980 6.333 -6.894 1.00 85.69 84 TRP A N 1
ATOM 644 C CA . TRP A 1 84 ? 17.783 5.543 -7.189 1.00 85.69 84 TRP A CA 1
ATOM 645 C C . TRP A 1 84 ? 17.394 4.646 -6.015 1.00 85.69 84 TRP A C 1
ATOM 647 O O . TRP A 1 84 ? 16.210 4.544 -5.706 1.00 85.69 84 TRP A O 1
ATOM 657 N N . ILE A 1 85 ? 18.378 4.050 -5.330 1.00 88.25 85 ILE A N 1
ATOM 658 C CA . ILE A 1 85 ? 18.143 3.266 -4.109 1.00 88.25 85 ILE A CA 1
ATOM 659 C C . ILE A 1 85 ? 17.522 4.156 -3.030 1.00 88.25 85 ILE A C 1
ATOM 661 O O . ILE A 1 85 ? 16.494 3.796 -2.457 1.00 88.25 85 ILE A O 1
ATOM 665 N N . GLN A 1 86 ? 18.114 5.331 -2.791 1.00 89.94 86 GLN A N 1
ATOM 666 C CA . GLN A 1 86 ? 17.599 6.274 -1.801 1.00 89.94 86 GLN A CA 1
ATOM 667 C C . GLN A 1 86 ? 16.190 6.747 -2.164 1.00 89.94 86 GLN A C 1
ATOM 669 O O . GLN A 1 86 ? 15.303 6.736 -1.316 1.00 89.94 86 GLN A O 1
ATOM 674 N N . GLN A 1 87 ? 15.959 7.076 -3.437 1.00 89.31 87 GLN A N 1
ATOM 675 C CA . GLN A 1 87 ? 14.629 7.445 -3.904 1.00 89.31 87 GLN A CA 1
ATOM 676 C C . GLN A 1 87 ? 13.602 6.330 -3.637 1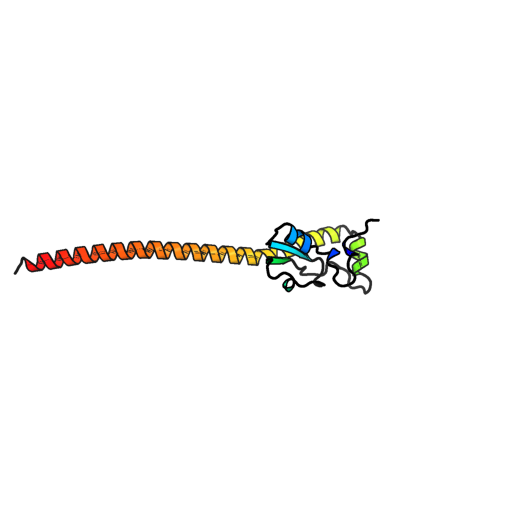.00 89.31 87 GLN A C 1
ATOM 678 O O . GLN A 1 87 ? 12.537 6.612 -3.098 1.00 89.31 87 GLN A O 1
ATOM 683 N N . GLY A 1 88 ? 13.907 5.072 -3.973 1.00 90.19 88 GLY A N 1
ATOM 684 C CA . GLY A 1 88 ? 12.986 3.955 -3.733 1.00 90.19 88 GLY A CA 1
ATOM 685 C C . GLY A 1 88 ? 12.662 3.758 -2.248 1.00 90.19 88 GLY A C 1
ATOM 686 O O . GLY A 1 88 ? 11.521 3.448 -1.895 1.00 90.19 88 GLY A O 1
ATOM 687 N N . TYR A 1 89 ? 13.643 3.991 -1.372 1.00 91.88 89 TYR A N 1
ATOM 688 C CA . TYR A 1 89 ? 13.439 3.987 0.076 1.00 91.88 89 TYR A CA 1
ATOM 689 C C . TYR A 1 89 ? 12.501 5.115 0.523 1.00 91.88 89 TYR A C 1
ATOM 691 O O . TYR A 1 89 ? 11.530 4.857 1.237 1.00 91.88 89 TYR A O 1
ATOM 699 N N . ASP A 1 90 ? 12.746 6.346 0.073 1.00 92.19 90 ASP A N 1
ATOM 700 C CA . ASP A 1 90 ? 11.945 7.515 0.450 1.00 92.19 90 ASP A CA 1
ATOM 701 C C . ASP A 1 90 ? 10.503 7.414 -0.073 1.00 92.19 90 ASP A C 1
ATOM 703 O O . ASP A 1 90 ? 9.554 7.680 0.669 1.00 92.19 90 ASP A O 1
ATOM 707 N N . ASP A 1 91 ? 10.322 6.947 -1.312 1.00 91.12 91 ASP A N 1
ATOM 708 C CA . ASP A 1 91 ? 9.009 6.715 -1.924 1.00 91.12 91 ASP A CA 1
ATOM 709 C C . ASP A 1 91 ? 8.213 5.649 -1.152 1.00 91.12 91 ASP A C 1
ATOM 711 O O . ASP A 1 91 ? 7.025 5.828 -0.857 1.00 91.12 91 ASP A O 1
ATOM 715 N N . THR A 1 92 ? 8.881 4.566 -0.736 1.00 91.38 92 THR A N 1
ATOM 716 C CA . THR A 1 92 ? 8.270 3.529 0.108 1.00 91.38 92 THR A CA 1
ATOM 717 C C . THR A 1 92 ? 7.873 4.098 1.465 1.00 91.38 92 THR A C 1
ATOM 719 O O . THR A 1 92 ? 6.741 3.902 1.913 1.00 91.38 92 THR A O 1
ATOM 722 N N . LYS A 1 93 ? 8.778 4.837 2.115 1.00 92.00 93 LYS A N 1
ATOM 723 C CA . LYS A 1 93 ? 8.538 5.434 3.430 1.00 92.00 93 LYS A CA 1
ATOM 724 C C . LYS A 1 93 ? 7.317 6.352 3.402 1.00 92.00 93 LYS A C 1
ATOM 726 O O . LYS A 1 93 ? 6.431 6.201 4.236 1.00 92.00 93 LYS A O 1
ATOM 731 N N . ILE A 1 94 ? 7.222 7.241 2.417 1.00 89.69 94 ILE A N 1
ATOM 732 C CA . ILE A 1 94 ? 6.110 8.194 2.289 1.00 89.69 94 ILE A CA 1
ATOM 733 C C . ILE A 1 94 ? 4.774 7.488 2.038 1.00 89.69 94 ILE A C 1
ATOM 735 O O . ILE A 1 94 ? 3.746 7.883 2.599 1.00 89.69 94 ILE A O 1
ATOM 739 N N . CYS A 1 95 ? 4.773 6.422 1.233 1.00 88.12 95 CYS A N 1
ATOM 740 C CA . CYS A 1 95 ? 3.578 5.609 1.022 1.00 88.12 95 CYS A CA 1
ATOM 741 C C . CYS A 1 95 ? 3.122 4.937 2.331 1.00 88.12 95 CYS A C 1
ATOM 743 O O . CYS A 1 95 ? 1.961 5.059 2.736 1.00 88.12 95 CYS A O 1
ATOM 745 N N . PHE A 1 96 ? 4.052 4.299 3.045 1.00 89.12 96 PHE A N 1
ATOM 746 C CA . PHE A 1 96 ? 3.754 3.549 4.265 1.00 89.12 96 PHE A CA 1
ATOM 747 C C . PHE A 1 96 ? 3.482 4.425 5.489 1.00 89.12 96 PHE A C 1
ATOM 749 O O . PHE A 1 96 ? 2.725 4.009 6.363 1.00 89.12 96 PHE A O 1
ATOM 756 N N . GLU A 1 97 ? 4.012 5.646 5.559 1.00 90.50 97 GLU A N 1
ATOM 757 C CA . GLU A 1 97 ? 3.731 6.582 6.654 1.00 90.50 97 GLU A CA 1
ATOM 758 C C . GLU A 1 97 ? 2.226 6.821 6.833 1.00 90.50 97 GLU A C 1
ATOM 760 O O . GLU A 1 97 ? 1.741 6.905 7.962 1.00 90.50 97 GLU A O 1
ATOM 765 N N . LYS A 1 98 ? 1.465 6.886 5.734 1.00 84.31 98 LYS A N 1
ATOM 766 C CA . LYS A 1 98 ? 0.002 7.032 5.785 1.00 84.31 98 LYS A CA 1
ATOM 767 C C . LYS A 1 98 ? -0.664 5.801 6.397 1.00 84.31 98 LYS A C 1
ATOM 769 O O . LYS A 1 98 ? -1.527 5.944 7.258 1.00 84.31 98 LYS A O 1
ATOM 774 N N . VAL A 1 99 ? -0.235 4.607 5.987 1.00 87.31 99 VAL A N 1
ATOM 775 C CA . VAL A 1 99 ? -0.753 3.330 6.503 1.00 87.31 99 VAL A CA 1
ATOM 776 C C . VAL A 1 99 ? -0.447 3.188 7.994 1.00 87.31 99 VAL A C 1
ATOM 778 O O . VAL A 1 99 ? -1.325 2.831 8.776 1.00 87.31 99 VAL A O 1
ATOM 781 N N . MET A 1 100 ? 0.773 3.537 8.407 1.00 89.25 100 MET A N 1
ATOM 782 C CA . MET A 1 100 ? 1.191 3.478 9.808 1.00 89.25 100 MET A CA 1
ATOM 783 C C . MET A 1 100 ? 0.396 4.450 10.683 1.00 89.25 100 MET A C 1
ATOM 785 O O . MET A 1 100 ? -0.071 4.059 11.750 1.00 89.25 100 MET A O 1
ATOM 789 N N . LYS A 1 101 ? 0.171 5.685 10.212 1.00 90.88 101 LYS A N 1
ATOM 790 C CA . LYS A 1 101 ? -0.670 6.668 10.915 1.00 90.88 101 LYS A CA 1
ATOM 791 C C . LYS A 1 101 ? -2.106 6.180 11.080 1.00 90.88 101 LYS A C 1
ATOM 793 O O . LYS A 1 101 ? -2.654 6.281 12.171 1.00 90.88 101 LYS A O 1
ATOM 798 N N . LEU A 1 102 ? -2.699 5.615 10.026 1.00 89.06 102 LEU A N 1
ATOM 799 C CA . LEU A 1 102 ? -4.048 5.046 10.101 1.00 89.06 102 LEU A CA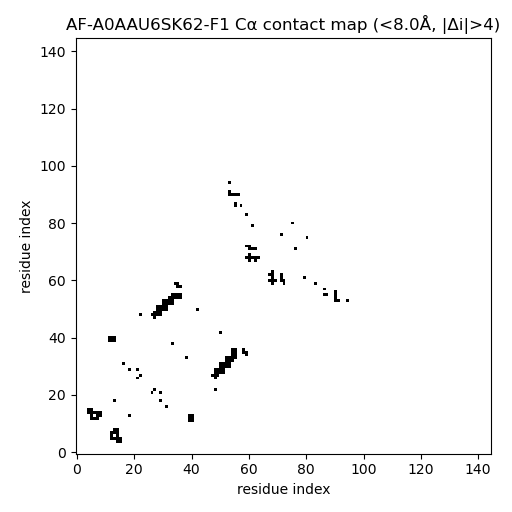 1
ATOM 800 C C . LEU A 1 102 ? -4.125 3.906 11.119 1.00 89.06 102 LEU A C 1
ATOM 802 O O . LEU A 1 102 ? -5.045 3.878 11.933 1.00 89.06 102 LEU A O 1
ATOM 806 N N . ASN A 1 103 ? -3.146 2.998 11.110 1.00 90.88 103 ASN A N 1
ATOM 807 C CA . ASN A 1 103 ? -3.088 1.902 12.073 1.00 90.88 103 ASN A CA 1
ATOM 808 C C . ASN A 1 103 ? -3.004 2.424 13.517 1.00 90.88 103 ASN A C 1
ATOM 810 O O . ASN A 1 103 ? -3.744 1.968 14.384 1.00 90.88 103 ASN A O 1
ATOM 814 N N . GLN A 1 104 ? -2.165 3.434 13.760 1.00 93.50 104 GLN A N 1
ATOM 815 C CA . GLN A 1 104 ? -2.059 4.069 15.071 1.00 93.50 104 GLN A CA 1
ATOM 816 C C . GLN A 1 104 ? -3.395 4.684 15.518 1.00 93.50 104 GLN A C 1
ATOM 818 O O . GLN A 1 104 ? -3.845 4.422 16.630 1.00 93.50 104 GLN A O 1
ATOM 823 N N . SER A 1 105 ? -4.079 5.432 14.646 1.00 93.00 105 SER A N 1
ATOM 824 C CA . SER A 1 105 ? -5.384 6.021 14.977 1.00 93.00 105 SER A CA 1
ATOM 825 C C . SER A 1 105 ? -6.455 4.967 15.283 1.00 93.00 105 SER A C 1
ATOM 827 O O . SER A 1 105 ? -7.275 5.163 16.179 1.00 93.00 105 SER A O 1
ATOM 829 N N . VAL A 1 106 ? -6.446 3.828 14.583 1.00 93.62 106 VAL A N 1
ATOM 830 C CA . VAL A 1 106 ? -7.353 2.702 14.874 1.00 93.62 106 VAL A CA 1
ATOM 831 C C . VAL A 1 106 ? -7.050 2.089 16.244 1.00 93.62 106 VAL A C 1
ATOM 833 O O . VAL A 1 106 ? -7.975 1.792 17.003 1.00 93.62 106 VAL A O 1
ATOM 836 N N . GLN A 1 107 ? -5.771 1.931 16.591 1.00 94.38 107 GLN A N 1
ATOM 837 C CA . GLN A 1 107 ? -5.363 1.433 17.906 1.00 94.38 107 GLN A CA 1
ATOM 838 C C . GLN A 1 107 ? -5.792 2.380 19.031 1.00 94.38 107 GLN A C 1
ATOM 840 O O . GLN A 1 107 ? -6.357 1.924 20.024 1.00 94.38 107 GLN A O 1
ATOM 845 N N . GLU A 1 108 ? -5.581 3.685 18.860 1.00 95.69 108 GLU A N 1
ATOM 846 C CA . GLU A 1 108 ? -6.005 4.714 19.816 1.00 95.69 108 GLU A CA 1
ATOM 847 C C . GLU A 1 108 ? -7.528 4.700 20.016 1.00 95.69 108 GLU A C 1
ATOM 849 O O . GLU A 1 108 ? -8.004 4.713 21.152 1.00 95.69 108 GLU A O 1
ATOM 854 N N . LEU A 1 109 ? -8.304 4.577 18.932 1.00 95.62 109 LEU A N 1
ATOM 855 C CA . LEU A 1 109 ? -9.765 4.481 18.998 1.00 95.62 109 LEU A CA 1
ATOM 856 C C . LEU A 1 109 ? -10.226 3.213 19.726 1.00 95.62 109 LEU A C 1
ATOM 858 O O . LEU A 1 109 ? -11.121 3.273 20.570 1.00 95.62 109 LEU A O 1
ATOM 862 N N . SER A 1 110 ? -9.594 2.070 19.448 1.00 95.62 110 SER A N 1
ATOM 863 C CA . SER A 1 110 ? -9.892 0.811 20.138 1.00 95.62 110 SER A CA 1
ATOM 864 C C . SER A 1 110 ? -9.602 0.903 21.639 1.00 95.62 110 SER A C 1
ATOM 866 O O . SER A 1 110 ? -10.383 0.400 22.447 1.00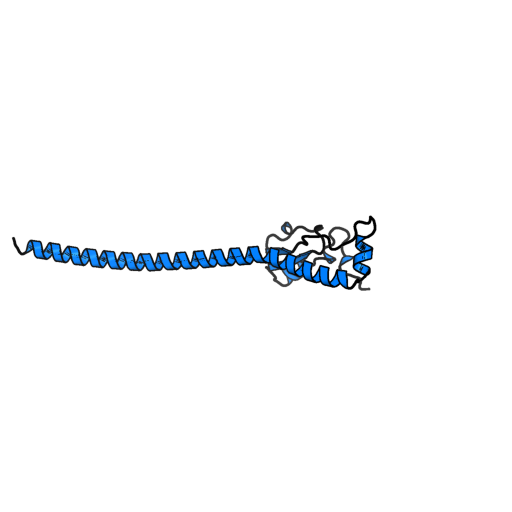 95.62 110 SER A O 1
ATOM 868 N N . GLN A 1 111 ? -8.499 1.547 22.026 1.00 95.81 111 GLN A N 1
ATOM 869 C CA . GLN A 1 111 ? -8.145 1.747 23.434 1.00 95.81 111 GLN A CA 1
ATOM 870 C C . GLN A 1 111 ? -9.131 2.691 24.128 1.00 95.81 111 GLN A C 1
ATOM 872 O O . GLN A 1 111 ? -9.630 2.369 25.206 1.00 95.81 111 GLN A O 1
ATOM 877 N N . ALA A 1 112 ? -9.479 3.815 23.495 1.00 94.88 112 ALA A N 1
ATOM 878 C CA . ALA A 1 112 ? -10.473 4.747 24.022 1.00 94.88 112 ALA A CA 1
ATOM 879 C C . ALA A 1 112 ? -11.835 4.066 24.230 1.00 94.88 112 ALA A C 1
ATOM 881 O O . ALA A 1 112 ? -12.465 4.241 25.272 1.00 94.88 112 ALA A O 1
ATOM 882 N N . HIS A 1 113 ? -12.256 3.224 23.284 1.00 93.62 113 HIS A N 1
ATOM 883 C CA . HIS A 1 113 ? -13.478 2.438 23.415 1.00 93.62 113 HIS A CA 1
ATOM 884 C C . HIS A 1 113 ? -13.425 1.477 24.615 1.00 93.62 113 HIS A C 1
ATOM 886 O O . HIS A 1 113 ? -14.360 1.432 25.410 1.00 93.62 113 HIS A O 1
ATOM 892 N N . GLN A 1 114 ? -12.323 0.744 24.805 1.00 93.75 114 GLN A N 1
ATOM 893 C CA . GLN A 1 114 ? -12.158 -0.146 25.963 1.00 93.75 114 GLN A CA 1
ATOM 894 C C . GLN A 1 114 ? -12.176 0.611 27.300 1.00 93.75 114 GLN A C 1
ATOM 896 O O . GLN A 1 114 ? -12.743 0.130 28.287 1.00 93.75 114 GLN A O 1
ATOM 901 N N . LEU A 1 115 ? -11.593 1.812 27.337 1.00 93.62 115 LEU A N 1
ATOM 902 C CA . LEU A 1 115 ? -11.638 2.681 28.511 1.00 93.62 115 LEU A CA 1
ATOM 903 C C . LEU A 1 115 ? -13.063 3.151 28.818 1.00 93.62 115 LEU A C 1
ATOM 905 O O . LEU A 1 115 ? -13.462 3.128 29.978 1.00 93.62 115 LEU A O 1
ATOM 909 N N . LEU A 1 116 ? -13.854 3.512 27.805 1.00 92.69 116 LEU A N 1
ATOM 910 C CA . LEU A 1 116 ? -15.257 3.891 28.002 1.00 92.69 116 LEU A CA 1
ATOM 911 C C . LEU A 1 116 ? -16.099 2.723 28.523 1.00 92.69 116 LEU A C 1
ATOM 913 O O . LEU A 1 116 ? -16.826 2.896 29.496 1.00 92.69 116 LEU A O 1
ATOM 917 N N . VAL A 1 117 ? -15.952 1.530 27.941 1.00 93.06 117 VAL A N 1
ATOM 918 C CA . VAL A 1 117 ? -16.700 0.333 28.364 1.00 93.06 117 VAL A CA 1
ATOM 919 C C . VAL A 1 117 ? -16.372 -0.053 29.810 1.00 93.06 117 VAL A C 1
ATOM 921 O O . VAL A 1 117 ? -17.264 -0.381 30.592 1.00 93.06 117 VAL A O 1
ATOM 924 N N . SER A 1 118 ? -15.095 0.002 30.199 1.00 90.19 118 SER A N 1
ATOM 925 C CA . SER A 1 118 ? -14.702 -0.268 31.589 1.00 90.19 118 SER A CA 1
ATOM 926 C C . SER A 1 118 ? -15.136 0.850 32.545 1.00 90.19 118 SER A C 1
ATOM 928 O O . SER A 1 118 ? -15.601 0.563 33.650 1.00 90.19 118 SER A O 1
ATOM 930 N N . GLY A 1 119 ? -15.068 2.110 32.104 1.00 90.06 119 GLY A N 1
ATOM 931 C CA . GLY A 1 119 ? -15.576 3.277 32.822 1.00 90.06 119 GLY A CA 1
ATOM 932 C C . GLY A 1 119 ? -17.074 3.182 33.118 1.00 90.06 119 GLY A C 1
ATOM 933 O O . GLY A 1 119 ? -17.488 3.368 34.261 1.00 90.06 119 GLY A O 1
ATOM 934 N N . GLU A 1 120 ? -17.885 2.811 32.130 1.00 90.44 120 GLU A N 1
ATOM 935 C CA . GLU A 1 120 ? -19.330 2.626 32.287 1.00 90.44 120 GLU A CA 1
ATOM 936 C C . GLU A 1 120 ? -19.653 1.577 33.360 1.00 90.44 120 GLU A C 1
ATOM 938 O O . GLU A 1 120 ? -20.440 1.843 34.269 1.00 90.44 120 GLU A O 1
ATOM 943 N N . ALA A 1 121 ? -18.973 0.426 33.339 1.00 85.81 121 ALA A N 1
ATOM 944 C CA . ALA A 1 121 ? -19.155 -0.611 34.355 1.00 85.81 121 ALA A CA 1
ATOM 945 C C . ALA A 1 121 ? -18.850 -0.100 35.778 1.00 85.81 121 ALA A C 1
ATOM 947 O O . ALA A 1 121 ? -19.574 -0.412 36.729 1.00 85.81 121 ALA A O 1
ATOM 948 N N . THR A 1 122 ? -17.801 0.716 35.932 1.00 88.75 122 THR A N 1
ATOM 949 C CA . THR A 1 122 ? -17.466 1.333 37.226 1.00 88.75 122 THR A CA 1
ATOM 950 C C . THR A 1 122 ? -18.468 2.404 37.658 1.00 88.75 122 THR A C 1
ATOM 952 O O . THR A 1 122 ? -18.840 2.438 38.832 1.00 88.75 122 THR A O 1
ATOM 955 N N . ALA A 1 123 ? -18.960 3.229 36.730 1.00 87.81 123 ALA A N 1
ATOM 956 C CA . ALA A 1 123 ? -19.978 4.241 37.003 1.00 87.81 123 ALA A CA 1
ATOM 957 C C . ALA A 1 123 ? -21.293 3.601 37.475 1.00 87.81 123 ALA A C 1
ATOM 959 O O . ALA A 1 123 ? -21.833 3.999 38.506 1.00 87.81 123 ALA A O 1
ATOM 960 N N . VAL A 1 124 ? -21.744 2.535 36.804 1.00 91.19 124 VAL A N 1
ATOM 961 C CA . VAL A 1 124 ? -22.939 1.769 37.198 1.00 91.19 124 VAL A CA 1
ATOM 962 C C . VAL A 1 124 ? -22.779 1.158 38.595 1.00 91.19 124 VAL A C 1
ATOM 964 O O . VAL A 1 124 ? -23.707 1.182 39.408 1.00 91.19 124 VAL A O 1
ATOM 967 N N . ALA A 1 125 ? -21.595 0.625 38.914 1.00 89.31 125 ALA A N 1
ATOM 968 C CA . ALA A 1 125 ? -21.317 0.088 40.244 1.00 89.31 125 ALA A CA 1
ATOM 969 C C . ALA A 1 125 ? -21.358 1.180 41.331 1.00 89.31 125 ALA A C 1
ATOM 971 O O . ALA A 1 125 ? -21.942 0.963 42.397 1.00 89.31 125 ALA A O 1
ATOM 972 N N . ALA A 1 126 ? -20.782 2.354 41.055 1.00 88.62 126 ALA A N 1
ATOM 973 C CA . ALA A 1 126 ? -20.789 3.495 41.967 1.00 88.62 126 ALA A CA 1
ATOM 974 C C . ALA A 1 126 ? -22.210 4.032 42.207 1.00 88.62 126 ALA A C 1
ATOM 976 O O . ALA A 1 126 ? -22.584 4.291 43.352 1.00 88.62 126 ALA A O 1
ATOM 977 N N . GLU A 1 127 ? -23.028 4.126 41.158 1.00 91.81 127 GLU A N 1
ATOM 978 C CA . GLU A 1 127 ? -24.421 4.566 41.261 1.00 91.81 127 GLU A CA 1
ATOM 979 C C . GLU A 1 127 ? -25.253 3.602 42.117 1.00 91.81 127 GLU A C 1
ATOM 981 O O . GLU A 1 127 ? -25.959 4.026 43.033 1.00 91.81 127 GLU A O 1
ATOM 986 N N . LYS A 1 128 ? -25.065 2.287 41.943 1.00 92.56 128 LYS A N 1
ATOM 987 C CA . LYS A 1 128 ? -25.710 1.277 42.795 1.00 92.56 128 LYS A CA 1
ATOM 988 C C . LYS A 1 128 ? -25.292 1.393 44.266 1.00 92.56 128 LYS A C 1
ATOM 990 O O . LYS A 1 128 ? -26.130 1.227 45.154 1.00 92.56 128 LYS A O 1
ATOM 995 N N . MET A 1 129 ? -24.017 1.678 44.549 1.00 91.88 129 MET A N 1
ATOM 996 C CA . MET A 1 129 ? -23.536 1.903 45.922 1.00 91.88 129 MET A CA 1
ATOM 997 C C . MET A 1 129 ? -24.126 3.175 46.544 1.00 91.88 129 MET A C 1
ATOM 999 O O . MET A 1 129 ? -24.474 3.185 47.733 1.00 91.88 129 MET A O 1
ATOM 1003 N N . LEU A 1 130 ? -24.266 4.238 45.751 1.00 91.69 130 LEU A N 1
ATOM 1004 C CA . LEU A 1 130 ? -24.878 5.489 46.186 1.00 91.69 130 LEU A CA 1
ATOM 1005 C C . LEU A 1 130 ? -26.366 5.294 46.505 1.00 91.69 130 LEU A C 1
ATOM 1007 O O . LEU A 1 130 ? -26.807 5.676 47.589 1.00 91.69 130 LEU A O 1
ATOM 1011 N N . GLU A 1 131 ? -27.113 4.623 45.625 1.00 93.69 131 GLU A N 1
ATOM 1012 C CA . GLU A 1 131 ? -28.531 4.280 45.813 1.00 93.69 131 GLU A CA 1
ATOM 1013 C C . GLU A 1 131 ? -28.747 3.486 47.114 1.00 93.69 131 GLU A C 1
ATOM 1015 O O . GLU A 1 131 ? -29.633 3.793 47.921 1.00 93.69 131 GLU A O 1
ATOM 1020 N N . GLN A 1 132 ? -27.888 2.493 47.373 1.00 93.25 132 GLN A N 1
ATOM 1021 C CA . GLN A 1 132 ? -27.920 1.701 48.606 1.00 93.25 132 GLN A CA 1
ATOM 1022 C C . GLN A 1 132 ? -27.646 2.556 49.850 1.00 93.25 132 GLN A C 1
ATOM 1024 O O . GLN A 1 132 ? -28.344 2.424 50.859 1.00 93.25 132 GLN A O 1
ATOM 1029 N N . SER A 1 133 ? -26.657 3.449 49.786 1.00 92.31 133 SER A N 1
ATOM 1030 C CA . SER A 1 133 ? -26.309 4.346 50.895 1.00 92.31 133 SER A CA 1
ATOM 1031 C C . SER A 1 133 ? -27.436 5.343 51.190 1.00 92.31 133 SER A C 1
ATOM 1033 O O . SER A 1 133 ? -27.824 5.521 52.345 1.00 92.31 133 SER A O 1
ATOM 1035 N N . MET A 1 134 ? -28.036 5.923 50.148 1.00 92.12 134 MET A N 1
ATOM 1036 C CA . MET A 1 134 ? -29.187 6.826 50.257 1.00 92.12 134 MET A CA 1
ATOM 1037 C C . MET A 1 134 ? -30.421 6.122 50.822 1.00 92.12 134 MET A C 1
ATOM 1039 O O . MET A 1 134 ? -31.126 6.682 51.664 1.00 92.12 134 MET A O 1
ATOM 1043 N N . SER A 1 135 ? -30.665 4.877 50.410 1.00 91.56 135 SER A N 1
ATOM 1044 C CA . SER A 1 135 ? -31.761 4.058 50.935 1.00 91.56 135 SER A CA 1
ATOM 1045 C C . SER A 1 135 ? -31.607 3.791 52.434 1.00 91.56 135 SER A C 1
ATOM 1047 O O . SER A 1 135 ? -32.578 3.933 53.177 1.00 91.56 135 SER A O 1
ATOM 1049 N N . ARG A 1 136 ? -30.382 3.501 52.902 1.00 90.50 136 ARG A N 1
ATOM 1050 C CA . ARG A 1 136 ? -30.078 3.354 54.338 1.00 90.50 136 ARG A CA 1
ATOM 1051 C C . ARG A 1 136 ? -30.360 4.644 55.110 1.00 90.50 136 ARG A C 1
ATOM 1053 O O . ARG A 1 136 ? -31.043 4.610 56.128 1.00 90.50 136 ARG A O 1
ATOM 1060 N N . LEU A 1 137 ? -29.893 5.794 54.623 1.00 89.19 137 LEU A N 1
ATOM 1061 C CA . LEU A 1 137 ? -30.146 7.084 55.284 1.00 89.19 137 LEU A CA 1
ATOM 1062 C C . LEU A 1 137 ? -31.647 7.397 55.384 1.00 89.19 137 LEU A C 1
ATOM 1064 O O . LEU A 1 137 ? -32.123 7.854 56.424 1.00 89.19 137 LEU A O 1
ATOM 1068 N N . ARG A 1 138 ? -32.411 7.104 54.324 1.00 88.50 138 ARG A N 1
ATOM 1069 C CA . ARG A 1 138 ? -33.872 7.262 54.322 1.00 88.50 138 ARG A CA 1
ATOM 1070 C C . ARG A 1 138 ? -34.562 6.335 55.323 1.00 88.50 138 ARG A C 1
ATOM 1072 O O . ARG A 1 138 ? -35.531 6.767 55.940 1.00 88.50 138 ARG A O 1
ATOM 1079 N N . SER A 1 139 ? -34.090 5.096 55.501 1.00 82.06 139 SER A N 1
ATOM 1080 C CA . SER A 1 139 ? -34.668 4.179 56.493 1.00 82.06 139 SER A CA 1
ATOM 1081 C C . SER A 1 139 ? -34.378 4.611 57.929 1.00 82.06 139 SER A C 1
ATOM 1083 O O . SER A 1 139 ? -35.279 4.537 58.756 1.00 82.06 139 SER A O 1
ATOM 1085 N N . PHE A 1 140 ? -33.175 5.123 58.221 1.00 77.00 140 PHE A N 1
ATOM 1086 C CA . PHE A 1 140 ? -32.846 5.651 59.554 1.00 77.00 140 PHE A CA 1
ATOM 1087 C C . PHE A 1 140 ? -33.735 6.838 59.931 1.00 77.00 140 PHE A C 1
ATOM 1089 O O . PHE A 1 140 ? -34.326 6.851 61.003 1.00 77.00 140 PHE A O 1
ATOM 1096 N N . LYS A 1 141 ? -33.947 7.775 59.001 1.00 69.69 141 LYS A N 1
ATOM 1097 C CA . LYS A 1 141 ? -34.813 8.944 59.223 1.00 69.69 141 LYS A CA 1
ATOM 1098 C C . LYS A 1 141 ? -36.296 8.595 59.449 1.00 69.69 141 LYS A C 1
ATOM 1100 O O . LYS A 1 141 ? -37.069 9.461 59.838 1.00 69.69 141 LYS A O 1
ATOM 1105 N N . LYS A 1 142 ? -36.704 7.352 59.165 1.00 60.75 142 LYS A N 1
ATOM 1106 C CA . LYS A 1 142 ? -38.073 6.840 59.332 1.00 60.75 142 LYS A CA 1
ATOM 1107 C C . LYS A 1 142 ? -38.309 6.154 60.685 1.00 60.75 142 LYS A C 1
ATOM 1109 O O . LYS A 1 142 ? -39.463 5.886 60.988 1.00 60.75 142 LYS A O 1
ATOM 1114 N N . LEU A 1 143 ? -37.251 5.836 61.441 1.00 58.16 143 LEU A N 1
ATOM 1115 C CA . LEU A 1 143 ? -37.337 5.250 62.789 1.00 58.16 143 LEU A CA 1
ATOM 1116 C C . LEU A 1 143 ? -37.334 6.303 63.914 1.00 58.16 143 LEU A C 1
ATOM 1118 O O . LEU A 1 143 ? -37.696 5.968 65.035 1.00 58.16 143 LEU A O 1
ATOM 1122 N N . ASP A 1 144 ? -36.944 7.548 63.619 1.00 53.81 144 ASP A N 1
ATOM 1123 C CA . ASP A 1 144 ? -36.892 8.667 64.579 1.00 53.81 144 ASP A CA 1
ATOM 1124 C C . ASP A 1 144 ? -38.193 9.515 64.618 1.00 53.81 144 ASP A C 1
ATOM 1126 O O . ASP A 1 144 ? -38.184 10.653 65.092 1.00 53.81 144 ASP A O 1
ATOM 1130 N N . LEU A 1 145 ? -39.310 8.985 64.103 1.00 45.72 145 LEU A N 1
ATOM 1131 C CA . LEU A 1 145 ? -40.665 9.571 64.105 1.00 45.72 145 LEU A CA 1
ATOM 1132 C C . LEU A 1 145 ? -41.660 8.556 64.673 1.00 45.72 145 LEU A C 1
ATOM 1134 O O . LEU A 1 145 ? -42.556 8.990 65.429 1.00 45.72 145 LEU A O 1
#

Foldseek 3Di:
DDDQQQVPDPQASCSVVVPPVCVVVVAQEAEAEDQAPDHSDDPVVPVSHHYQYQHQPDHLQPDPDPPRNVVVVVVPDVVSVVVVVVRSVVSVCVSCVVVVVVVVVVVVVVVVVVVVVVVVVVVVVVVVVVVVVVVVVVVVVVVVD

Solvent-accessible surface area (backbone atoms only — not comparable to full-atom values): 8649 Å² total; per-residue (Å²): 139,89,74,68,52,56,74,49,50,97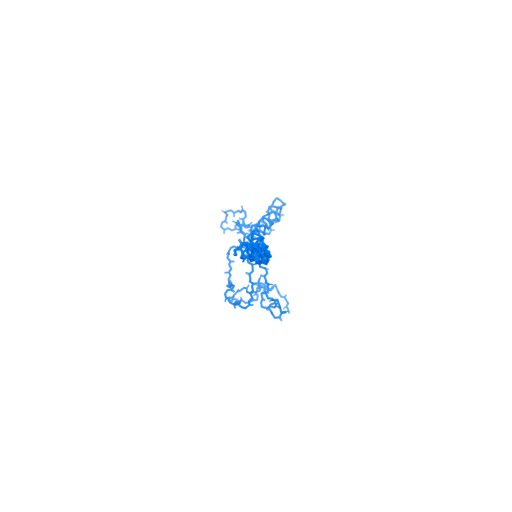,86,45,44,46,36,73,57,66,55,66,65,45,45,75,71,68,47,51,67,47,79,44,79,42,79,49,83,78,69,78,66,60,74,79,83,40,79,89,40,51,72,47,76,33,54,46,90,60,73,74,50,87,44,100,46,103,71,29,48,70,54,52,73,76,55,72,47,70,73,56,52,56,52,50,54,50,48,55,51,52,31,45,50,61,54,46,51,55,56,52,52,52,52,50,54,52,52,53,51,54,51,52,49,53,50,50,57,53,46,50,57,50,50,56,52,51,50,54,52,48,53,52,52,52,52,50,55,56,54,56,68,63,71,81,114

Secondary structure (DSSP, 8-state):
----GGGS-TTT-GGGS-HHHHHHTT-SEEEEE-SSS--SS-GGG-TTSEEEEE--SS-S----STTHHHHHHTT--HHHHHHHHHHHHHHHHHHHHHHHHHHHHHHHHHHHHHHHHHHHHHHHHHHHHHHHHHHHHHHHTTT--

Organism: NCBI:txid2920705

Radius of gyration: 30.75 Å; Cα contacts (8 Å, |Δi|>4): 91; chains: 1; bounding box: 68×36×92 Å

pLDDT: mean 78.85, std 15.63, range [43.16, 95.81]